Protein AF-X0Z2Y1-F1 (afdb_monomer_lite)

Radius of gyration: 23.81 Å; chains: 1; bounding box: 63×41×62 Å

InterPro domains:
  IPR010656 TRAP C4-dicarboxylate transport system permease DctM subunit [PF06808] (10-125)
  IPR011853 TRAP C4-dicarboxylate transport system permease, fused DctM-DctQ [PTHR43849] (2-125)

Organism: NCBI:txid412755

Sequence (145 aa):
TLDLIMGALTILLVLEAARRAIGSALPIVVIVFLLYSYFGQIMPGFFAHRGYSLERIIEHLYAGTEGIFGIPLGVSASFVFLFILFGAVLNKTGMGKFFIDIAMALAGHTTGGPAKVAVIASGLVKLLVAASSESANKIIPASLV

Structure (mmCIF, N/CA/C/O backbone):
data_AF-X0Z2Y1-F1
#
_entry.id   AF-X0Z2Y1-F1
#
loop_
_atom_site.group_PDB
_atom_site.id
_atom_site.type_symbol
_atom_site.label_atom_id
_atom_site.label_alt_id
_atom_site.label_comp_id
_atom_site.label_asym_id
_atom_site.label_entity_id
_atom_site.label_seq_id
_atom_site.pdbx_PDB_ins_code
_atom_site.Cartn_x
_atom_site.Cartn_y
_atom_site.Cartn_z
_atom_site.occupancy
_atom_site.B_iso_or_equiv
_atom_site.auth_seq_id
_atom_site.auth_comp_id
_atom_site.auth_asym_id
_atom_site.auth_atom_id
_atom_site.pdbx_PDB_model_num
ATOM 1 N N . THR A 1 1 ? 24.492 -2.399 -13.354 1.00 75.38 1 THR A N 1
ATOM 2 C CA . THR A 1 1 ? 24.137 -3.839 -13.447 1.00 75.38 1 THR A CA 1
ATOM 3 C C . THR A 1 1 ? 23.721 -4.406 -12.103 1.00 75.38 1 THR A C 1
ATOM 5 O O . THR A 1 1 ? 22.679 -5.041 -12.048 1.00 75.38 1 THR A O 1
ATOM 8 N N . LEU A 1 2 ? 24.470 -4.162 -11.019 1.00 87.25 2 LEU A N 1
ATOM 9 C CA . LEU A 1 2 ? 24.079 -4.591 -9.668 1.00 87.25 2 LEU A CA 1
ATOM 10 C C . LEU A 1 2 ? 22.707 -4.026 -9.259 1.00 87.25 2 LEU A C 1
ATOM 12 O O . LEU A 1 2 ? 21.858 -4.783 -8.801 1.00 87.25 2 LEU A O 1
ATOM 16 N N . ASP A 1 3 ? 22.452 -2.745 -9.531 1.00 86.25 3 ASP A N 1
ATOM 17 C CA . ASP A 1 3 ? 21.170 -2.094 -9.213 1.00 86.25 3 ASP A CA 1
ATOM 18 C C . ASP A 1 3 ? 19.987 -2.720 -9.961 1.00 86.25 3 ASP A C 1
ATOM 20 O O . ASP A 1 3 ? 18.910 -2.896 -9.399 1.00 86.25 3 ASP A O 1
ATOM 24 N N . LEU A 1 4 ? 20.207 -3.140 -11.211 1.00 89.44 4 LEU A N 1
ATOM 25 C CA . LEU A 1 4 ? 19.200 -3.822 -12.023 1.00 89.44 4 LEU A CA 1
ATOM 26 C C . LEU A 1 4 ? 18.846 -5.201 -11.444 1.00 89.44 4 LEU A C 1
ATOM 28 O O . LEU A 1 4 ? 17.675 -5.568 -11.390 1.00 89.44 4 LEU A O 1
ATOM 32 N N . ILE A 1 5 ? 19.850 -5.953 -10.980 1.00 91.69 5 ILE A N 1
ATOM 33 C CA . ILE A 1 5 ? 19.653 -7.266 -10.346 1.00 91.69 5 ILE A CA 1
ATOM 34 C C . ILE A 1 5 ? 18.908 -7.101 -9.019 1.00 91.69 5 ILE A C 1
ATOM 36 O O . ILE A 1 5 ? 17.941 -7.819 -8.765 1.00 91.69 5 ILE A O 1
ATOM 40 N N . MET A 1 6 ? 19.321 -6.136 -8.194 1.00 92.38 6 MET A N 1
ATOM 41 C CA . MET A 1 6 ? 18.653 -5.837 -6.926 1.00 92.38 6 MET A CA 1
ATOM 42 C C . MET A 1 6 ? 17.214 -5.362 -7.142 1.00 92.38 6 MET A C 1
ATOM 44 O O . MET A 1 6 ? 16.315 -5.801 -6.425 1.00 92.38 6 MET A O 1
ATOM 48 N N . GLY A 1 7 ? 16.968 -4.535 -8.160 1.00 91.81 7 GLY A N 1
ATOM 49 C CA . GLY A 1 7 ? 15.629 -4.088 -8.531 1.00 91.81 7 GLY A CA 1
ATOM 50 C C . GLY A 1 7 ? 14.735 -5.240 -8.983 1.00 91.81 7 GLY A C 1
ATOM 51 O O . GLY A 1 7 ? 13.630 -5.401 -8.465 1.00 91.81 7 GLY A O 1
ATOM 52 N N . ALA A 1 8 ? 15.229 -6.102 -9.876 1.00 93.06 8 ALA A N 1
ATOM 53 C CA . ALA A 1 8 ? 14.499 -7.288 -10.320 1.00 93.06 8 ALA A CA 1
ATOM 54 C C . ALA A 1 8 ? 14.170 -8.229 -9.149 1.00 93.06 8 ALA A C 1
ATOM 56 O O . ALA A 1 8 ? 13.033 -8.682 -9.010 1.00 93.06 8 ALA A O 1
ATOM 57 N N . LEU A 1 9 ? 15.145 -8.483 -8.272 1.00 95.31 9 LEU A N 1
ATOM 58 C CA . LEU A 1 9 ? 14.965 -9.324 -7.091 1.00 95.31 9 LEU A CA 1
ATOM 59 C C . LEU A 1 9 ? 13.951 -8.715 -6.114 1.00 95.31 9 LEU A C 1
ATOM 61 O O . LEU A 1 9 ? 13.100 -9.430 -5.590 1.00 95.31 9 LEU A O 1
ATOM 65 N N . THR A 1 10 ? 13.984 -7.396 -5.922 1.00 94.19 10 THR A N 1
ATOM 66 C CA . THR A 1 10 ? 13.020 -6.676 -5.080 1.00 94.19 10 THR A CA 1
ATOM 67 C C . THR A 1 10 ? 11.601 -6.809 -5.624 1.00 94.19 10 THR A C 1
ATOM 69 O O . THR A 1 10 ? 10.690 -7.137 -4.868 1.00 94.19 10 THR A O 1
ATOM 72 N N . ILE A 1 11 ? 11.402 -6.634 -6.935 1.00 93.81 11 ILE A N 1
ATOM 73 C CA . ILE A 1 11 ? 10.087 -6.796 -7.573 1.00 93.81 11 ILE A CA 1
ATOM 74 C C . ILE A 1 11 ? 9.551 -8.220 -7.359 1.00 93.81 11 ILE A C 1
ATOM 76 O O . ILE A 1 11 ? 8.396 -8.390 -6.965 1.00 93.81 11 ILE A O 1
ATOM 80 N N . LEU A 1 12 ? 10.388 -9.245 -7.552 1.00 94.81 12 LEU A N 1
ATOM 81 C CA . LEU A 1 12 ? 9.995 -10.640 -7.328 1.00 94.81 12 LEU A CA 1
ATOM 82 C C . LEU A 1 12 ? 9.650 -10.924 -5.860 1.00 94.81 12 LEU A C 1
ATOM 84 O O . LEU A 1 12 ? 8.641 -11.574 -5.581 1.00 94.81 12 LEU A O 1
ATOM 88 N N . LEU A 1 13 ? 10.447 -10.413 -4.917 1.00 95.12 13 LEU A N 1
ATOM 89 C CA . LEU A 1 13 ? 10.177 -10.563 -3.487 1.00 95.12 13 LEU A CA 1
ATOM 90 C C . LEU A 1 13 ? 8.879 -9.873 -3.071 1.00 95.12 13 LEU A C 1
ATOM 92 O O . LEU A 1 13 ? 8.118 -10.441 -2.291 1.00 95.12 13 LEU A O 1
ATOM 96 N N . VAL A 1 14 ? 8.600 -8.680 -3.598 1.00 93.69 14 VAL A N 1
ATOM 97 C CA . VAL A 1 14 ? 7.358 -7.952 -3.310 1.00 93.69 14 VAL A CA 1
ATOM 98 C C . VAL A 1 14 ? 6.148 -8.697 -3.868 1.00 93.69 14 VAL A C 1
ATOM 100 O O . VAL A 1 14 ? 5.148 -8.825 -3.165 1.00 93.69 14 VAL A O 1
ATOM 103 N N . LEU A 1 15 ? 6.238 -9.253 -5.079 1.00 94.19 15 LEU A N 1
ATOM 104 C CA . LEU A 1 15 ? 5.172 -10.082 -5.650 1.00 94.19 15 LEU A CA 1
ATOM 105 C C . LEU A 1 15 ? 4.895 -11.331 -4.803 1.00 94.19 15 LEU A C 1
ATOM 107 O O . LEU A 1 15 ? 3.738 -11.651 -4.529 1.00 94.19 15 LEU A O 1
ATOM 111 N N . GLU A 1 16 ? 5.940 -12.017 -4.344 1.00 95.56 16 GLU A N 1
ATOM 112 C CA . GLU A 1 16 ? 5.808 -13.201 -3.490 1.00 95.56 16 GLU A CA 1
ATOM 113 C C . GLU A 1 16 ? 5.279 -12.847 -2.090 1.00 95.56 16 GLU A C 1
ATOM 115 O O . GLU A 1 16 ? 4.416 -13.544 -1.551 1.00 95.56 16 GLU A O 1
ATOM 120 N N . ALA A 1 17 ? 5.737 -11.738 -1.507 1.00 94.75 17 ALA A N 1
ATOM 121 C CA . ALA A 1 17 ? 5.228 -11.230 -0.237 1.00 94.75 17 ALA A CA 1
ATOM 122 C C . ALA A 1 17 ? 3.743 -10.850 -0.346 1.00 94.75 17 ALA A C 1
ATOM 124 O O . ALA A 1 17 ? 2.941 -11.249 0.500 1.00 94.75 17 ALA A O 1
ATOM 125 N N . ALA A 1 18 ? 3.351 -10.161 -1.421 1.00 93.31 18 ALA A N 1
ATOM 126 C CA . ALA A 1 18 ? 1.961 -9.821 -1.701 1.00 93.31 18 ALA A CA 1
ATOM 127 C C . ALA A 1 18 ? 1.094 -11.076 -1.886 1.00 93.31 18 ALA A C 1
ATOM 129 O O . ALA A 1 18 ? -0.006 -11.151 -1.332 1.00 93.31 18 ALA A O 1
ATOM 130 N N . ARG A 1 19 ? 1.617 -12.099 -2.579 1.00 96.00 19 ARG A N 1
ATOM 131 C CA . ARG A 1 19 ? 0.950 -13.399 -2.737 1.00 96.00 19 ARG A CA 1
ATOM 132 C C . ARG A 1 19 ? 0.661 -14.059 -1.393 1.00 96.00 19 ARG A C 1
ATOM 134 O O . ARG A 1 19 ? -0.415 -14.623 -1.217 1.00 96.00 19 ARG A O 1
ATOM 141 N N . ARG A 1 20 ? 1.612 -14.002 -0.457 1.00 96.25 20 ARG A N 1
ATOM 142 C CA . ARG A 1 20 ? 1.470 -14.591 0.883 1.00 96.25 20 ARG A CA 1
ATOM 143 C C . ARG A 1 20 ? 0.551 -13.782 1.797 1.00 96.25 20 ARG A C 1
ATOM 145 O O . ARG A 1 20 ? -0.140 -14.383 2.608 1.00 96.25 20 ARG A O 1
ATOM 152 N N . ALA A 1 21 ? 0.546 -12.456 1.680 1.00 94.00 21 ALA A N 1
ATOM 153 C CA . ALA A 1 21 ? -0.212 -11.580 2.571 1.00 94.00 21 ALA A CA 1
ATOM 154 C C . ALA A 1 21 ? -1.691 -11.431 2.175 1.00 94.00 21 ALA A C 1
ATOM 156 O O . ALA A 1 21 ? -2.560 -11.458 3.041 1.00 94.00 21 ALA A O 1
ATOM 157 N N . ILE A 1 22 ? -1.975 -11.250 0.881 1.00 92.44 22 ILE A N 1
ATOM 158 C CA . ILE A 1 22 ? -3.313 -10.880 0.374 1.00 92.44 22 ILE A CA 1
ATOM 159 C C . ILE A 1 22 ? -3.917 -12.001 -0.490 1.00 92.44 22 ILE A C 1
ATOM 161 O O . ILE A 1 22 ? -5.131 -12.070 -0.675 1.00 92.44 22 ILE A O 1
ATOM 165 N N . GLY A 1 23 ? -3.085 -12.912 -0.996 1.00 92.19 23 GLY A N 1
ATOM 166 C CA . GLY A 1 23 ? -3.482 -13.984 -1.906 1.00 92.19 23 GLY A CA 1
ATOM 167 C C . GLY A 1 23 ? -2.992 -13.749 -3.335 1.00 92.19 23 GLY A C 1
ATOM 168 O O . GLY A 1 23 ? -2.359 -12.744 -3.651 1.00 92.19 23 GLY A O 1
ATOM 169 N N . SER A 1 24 ? -3.272 -14.698 -4.228 1.00 92.75 24 SER A N 1
ATOM 170 C CA . SER A 1 24 ? -2.736 -14.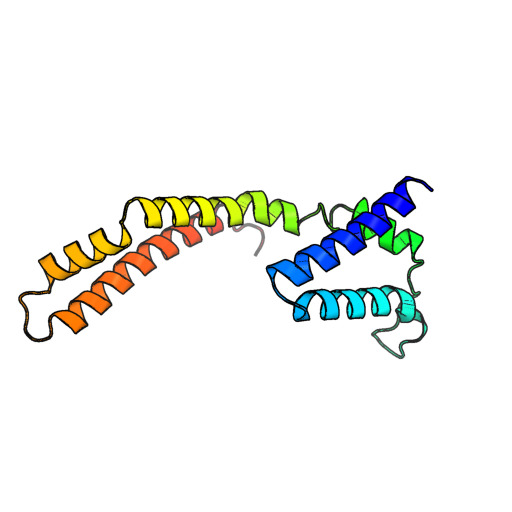704 -5.598 1.00 92.75 24 SER A CA 1
ATOM 171 C C . SER A 1 24 ? -3.366 -13.676 -6.538 1.00 92.75 24 SER A C 1
ATOM 173 O O . SER A 1 24 ? -2.749 -13.343 -7.546 1.00 92.75 24 SER A O 1
ATOM 175 N N . ALA A 1 25 ? -4.548 -13.141 -6.217 1.00 94.19 25 ALA A N 1
ATOM 176 C CA . ALA A 1 25 ? -5.265 -12.218 -7.094 1.00 94.19 25 ALA A CA 1
ATOM 177 C C . ALA A 1 25 ? -4.463 -10.938 -7.394 1.00 94.19 25 ALA A C 1
ATOM 179 O O . ALA A 1 25 ? -4.340 -10.548 -8.552 1.00 94.19 25 ALA A O 1
ATOM 180 N N . LEU A 1 26 ? -3.867 -10.313 -6.372 1.00 93.19 26 LEU A N 1
ATOM 181 C CA . LEU A 1 26 ? -3.124 -9.059 -6.538 1.00 93.19 26 LEU A CA 1
ATOM 182 C C . LEU A 1 26 ? -1.830 -9.240 -7.359 1.00 93.19 26 LEU A C 1
ATOM 184 O O . LEU A 1 26 ? -1.653 -8.503 -8.328 1.00 93.19 26 LEU A O 1
ATOM 188 N N . PRO A 1 27 ? -0.960 -10.233 -7.076 1.00 94.81 27 PRO A N 1
ATOM 189 C CA . PRO A 1 27 ? 0.197 -10.525 -7.922 1.00 94.81 27 PRO A CA 1
ATOM 190 C C . PRO A 1 27 ? -0.159 -10.806 -9.384 1.00 94.81 27 PRO A C 1
ATOM 192 O O . PRO A 1 27 ? 0.553 -10.345 -10.270 1.00 94.81 27 PRO A O 1
ATOM 195 N N . ILE A 1 28 ? -1.259 -11.523 -9.652 1.00 95.25 28 ILE A N 1
ATOM 196 C CA . ILE A 1 28 ? -1.708 -11.798 -11.026 1.00 95.25 28 ILE A CA 1
ATOM 197 C C . ILE A 1 28 ? -1.994 -10.488 -11.762 1.00 95.25 28 ILE A C 1
ATOM 199 O O . ILE A 1 28 ? -1.506 -10.294 -12.872 1.00 95.25 28 ILE A O 1
ATOM 203 N N . VAL A 1 29 ? -2.731 -9.571 -11.130 1.00 95.38 29 VAL A N 1
ATOM 204 C CA . VAL A 1 29 ? -3.025 -8.253 -11.707 1.00 95.38 29 VAL A CA 1
ATOM 205 C C . VAL A 1 29 ? -1.731 -7.494 -12.003 1.00 95.38 29 VAL A C 1
ATOM 207 O O . VAL A 1 29 ? -1.560 -6.992 -13.112 1.00 95.38 29 VAL A O 1
ATOM 210 N N . VAL A 1 30 ? -0.781 -7.466 -11.063 1.00 93.94 30 VAL A N 1
ATOM 211 C CA . VAL A 1 30 ? 0.509 -6.785 -11.266 1.00 93.94 30 VAL A CA 1
ATOM 212 C C . VAL A 1 30 ? 1.289 -7.397 -12.431 1.00 93.94 30 VAL A C 1
ATOM 214 O O . VAL A 1 30 ? 1.796 -6.660 -13.270 1.00 93.94 30 VAL A O 1
ATOM 217 N N . ILE A 1 31 ? 1.353 -8.726 -12.534 1.00 94.25 31 ILE A N 1
ATOM 218 C CA . ILE A 1 31 ? 2.038 -9.412 -13.640 1.00 94.25 31 ILE A CA 1
ATOM 219 C C . ILE A 1 31 ? 1.402 -9.046 -14.986 1.00 94.25 31 ILE A C 1
ATOM 221 O O . ILE A 1 31 ? 2.124 -8.763 -15.939 1.00 94.25 31 ILE A O 1
ATOM 225 N N . VAL A 1 32 ? 0.069 -8.997 -15.066 1.00 94.56 32 VAL A N 1
ATOM 226 C CA . VAL A 1 32 ? -0.645 -8.580 -16.285 1.00 94.56 32 VAL A CA 1
ATOM 227 C C . VAL A 1 32 ? -0.281 -7.146 -16.673 1.00 94.56 32 VAL A C 1
ATOM 229 O O . VAL A 1 32 ? 0.006 -6.889 -17.841 1.00 94.56 32 VAL A O 1
ATOM 232 N N . PHE A 1 33 ? -0.226 -6.219 -15.714 1.00 92.25 33 PHE A N 1
ATOM 233 C CA . PHE A 1 33 ? 0.169 -4.837 -15.994 1.00 92.25 33 PHE A CA 1
ATOM 234 C C . PHE A 1 33 ? 1.649 -4.696 -16.362 1.00 92.25 33 PHE A C 1
ATOM 236 O O . PHE A 1 33 ? 1.965 -3.926 -17.264 1.00 92.25 33 PHE A O 1
ATOM 243 N N . LEU A 1 34 ? 2.551 -5.467 -15.749 1.00 91.94 34 LEU A N 1
ATOM 244 C CA . LEU A 1 34 ? 3.964 -5.497 -16.142 1.00 91.94 34 LEU A CA 1
ATOM 245 C C . LEU A 1 34 ? 4.139 -6.036 -17.568 1.00 91.94 34 LEU A C 1
ATOM 247 O O . LEU A 1 34 ? 4.906 -5.474 -18.351 1.00 91.94 34 LEU A O 1
ATOM 251 N N . LEU A 1 35 ? 3.390 -7.084 -17.931 1.00 91.31 35 LEU A N 1
ATOM 252 C CA . LEU A 1 35 ? 3.347 -7.597 -19.299 1.00 91.31 35 LEU A CA 1
ATOM 253 C C . LEU A 1 35 ? 2.804 -6.542 -20.263 1.00 91.31 35 LEU A C 1
ATOM 255 O O . LEU A 1 35 ? 3.393 -6.343 -21.318 1.00 91.31 35 LEU A O 1
ATOM 259 N N . TYR A 1 36 ? 1.743 -5.822 -19.898 1.00 90.50 36 TYR A N 1
ATOM 260 C CA . TYR A 1 36 ? 1.222 -4.713 -20.698 1.00 90.50 36 TYR A CA 1
ATOM 261 C C . TYR A 1 36 ? 2.267 -3.601 -20.890 1.00 90.50 36 TYR A C 1
ATOM 263 O O . TYR A 1 36 ? 2.505 -3.178 -22.018 1.00 90.50 36 TYR A O 1
ATOM 271 N N . SER A 1 37 ? 2.976 -3.194 -19.830 1.00 88.12 37 SER A N 1
ATOM 272 C CA . SER A 1 37 ? 4.049 -2.194 -19.919 1.00 88.12 37 SER A CA 1
ATOM 273 C C . SER A 1 37 ? 5.189 -2.610 -20.856 1.00 88.12 37 SER A C 1
ATOM 275 O O . SER A 1 37 ? 5.813 -1.752 -21.486 1.00 88.12 37 SER A O 1
ATOM 277 N N . TYR A 1 38 ? 5.456 -3.909 -20.982 1.00 88.81 38 TYR A N 1
ATOM 278 C CA . TYR A 1 38 ? 6.446 -4.430 -21.922 1.00 88.81 38 TYR A CA 1
ATOM 279 C C . TYR A 1 38 ? 5.879 -4.569 -23.348 1.00 88.81 38 TYR A C 1
ATOM 281 O O . TYR A 1 38 ? 6.465 -4.067 -24.305 1.00 88.81 38 TYR A O 1
ATOM 289 N N . PHE A 1 39 ? 4.705 -5.189 -23.498 1.00 88.81 39 PHE A N 1
ATOM 290 C CA . PHE A 1 39 ? 4.086 -5.543 -24.783 1.00 88.81 39 PHE A CA 1
ATOM 291 C C . PHE A 1 39 ? 3.201 -4.454 -25.406 1.00 88.81 39 PHE A C 1
ATOM 293 O O . PHE A 1 39 ? 2.598 -4.687 -26.455 1.00 88.81 39 PHE A O 1
ATOM 300 N N . GLY A 1 40 ? 3.142 -3.254 -24.830 1.00 83.00 40 GLY A N 1
ATOM 301 C CA . GLY A 1 40 ? 2.282 -2.170 -25.318 1.00 83.00 40 GLY A CA 1
ATOM 302 C C . GLY A 1 40 ? 2.497 -1.750 -26.776 1.00 83.00 40 GLY A C 1
ATOM 303 O O . GLY A 1 40 ? 1.591 -1.171 -27.367 1.00 83.00 40 GLY A O 1
ATOM 304 N N . GLN A 1 41 ? 3.644 -2.081 -27.386 1.00 82.06 41 GLN A N 1
ATOM 305 C CA . GLN A 1 41 ? 3.912 -1.823 -28.809 1.00 82.06 41 GLN A CA 1
ATOM 306 C C . GLN A 1 41 ? 3.039 -2.672 -29.750 1.00 82.06 41 GLN A C 1
ATOM 308 O O . GLN A 1 41 ? 2.776 -2.261 -30.877 1.00 82.06 41 GLN A O 1
ATOM 313 N N . ILE A 1 42 ? 2.600 -3.853 -29.304 1.00 80.88 42 ILE A N 1
ATOM 314 C CA . ILE A 1 42 ? 1.821 -4.811 -30.108 1.00 80.88 42 ILE A CA 1
ATOM 315 C C . ILE A 1 42 ? 0.307 -4.534 -29.976 1.00 80.88 42 ILE A C 1
ATOM 317 O O . ILE A 1 42 ? -0.499 -5.070 -30.733 1.00 80.88 42 ILE A O 1
ATOM 321 N N . MET A 1 43 ? -0.098 -3.675 -29.034 1.00 80.69 43 MET A N 1
ATOM 322 C CA . MET A 1 43 ? -1.505 -3.370 -28.772 1.00 80.69 43 MET A CA 1
ATOM 323 C C . MET A 1 43 ? -2.068 -2.404 -29.831 1.00 80.69 43 MET A C 1
ATOM 325 O O . MET A 1 43 ? -1.439 -1.386 -30.112 1.00 80.69 43 MET A O 1
ATOM 329 N N . PRO A 1 44 ? -3.244 -2.678 -30.426 1.00 77.75 44 PRO A N 1
ATOM 330 C CA . PRO A 1 44 ? -3.859 -1.795 -31.416 1.00 77.75 44 PRO A CA 1
ATOM 331 C C . PRO A 1 44 ? -4.666 -0.647 -30.775 1.00 77.75 44 PRO A C 1
ATOM 333 O O . PRO A 1 44 ? -5.360 -0.830 -29.775 1.00 77.75 44 PRO A O 1
ATOM 336 N N . GLY A 1 45 ? -4.648 0.534 -31.403 1.00 81.94 45 GLY A N 1
ATOM 337 C CA . GLY A 1 45 ? -5.515 1.669 -31.051 1.00 81.94 45 GLY A CA 1
ATOM 338 C C . GLY A 1 45 ? -4.997 2.548 -29.906 1.00 81.94 45 GLY A C 1
ATOM 339 O O . GLY A 1 45 ? -3.799 2.770 -29.776 1.00 81.94 45 GLY A O 1
ATOM 340 N N . PHE A 1 46 ? -5.908 3.086 -29.086 1.00 78.75 46 PHE A N 1
ATOM 341 C CA . PHE A 1 46 ? -5.598 4.050 -28.012 1.00 78.75 46 PHE A CA 1
ATOM 342 C C . PHE A 1 46 ? -4.735 3.469 -26.875 1.00 78.75 46 PHE A C 1
ATOM 344 O O . PHE A 1 46 ? -4.040 4.209 -26.188 1.00 78.75 46 PHE A O 1
ATOM 351 N N . PHE A 1 47 ? -4.746 2.146 -26.695 1.00 79.06 47 PHE A N 1
ATOM 352 C CA . PHE A 1 47 ? -3.926 1.452 -25.694 1.00 79.06 47 PHE A CA 1
ATOM 353 C C . PHE A 1 47 ? -2.487 1.177 -26.168 1.00 79.06 47 PHE A C 1
ATOM 355 O O . PHE A 1 47 ? -1.695 0.589 -25.436 1.00 79.06 47 PHE A O 1
ATOM 362 N N . ALA A 1 48 ? -2.132 1.582 -27.390 1.00 82.00 48 ALA A N 1
ATOM 363 C CA . ALA A 1 48 ? -0.790 1.410 -27.925 1.00 82.00 48 ALA A CA 1
ATOM 364 C C . ALA A 1 48 ? 0.190 2.406 -27.290 1.00 82.00 48 ALA A C 1
ATOM 366 O O . ALA A 1 48 ? -0.038 3.616 -27.286 1.00 82.00 48 ALA A O 1
ATOM 367 N N . HIS A 1 49 ? 1.335 1.916 -26.825 1.00 86.25 49 HIS A N 1
ATOM 368 C CA . HIS A 1 49 ? 2.468 2.760 -26.444 1.00 86.25 49 HIS A CA 1
ATOM 369 C C . HIS A 1 49 ? 3.774 2.148 -26.953 1.00 86.25 49 HIS A C 1
ATOM 371 O O . HIS A 1 49 ? 3.798 1.000 -27.376 1.00 86.25 49 HIS A O 1
ATOM 377 N N . ARG A 1 50 ? 4.896 2.884 -26.916 1.00 80.19 50 ARG A N 1
ATOM 378 C CA . ARG A 1 50 ? 6.184 2.434 -27.504 1.00 80.19 50 ARG A CA 1
ATOM 379 C C . ARG A 1 50 ? 6.765 1.138 -26.906 1.00 80.19 50 ARG A C 1
ATOM 381 O O . ARG A 1 50 ? 7.799 0.694 -27.388 1.00 80.19 50 ARG A O 1
ATOM 388 N N . GLY A 1 51 ? 6.129 0.552 -25.888 1.00 83.06 51 GLY A N 1
ATOM 389 C CA . GLY A 1 51 ? 6.713 -0.483 -25.037 1.00 83.06 51 GLY A CA 1
ATOM 390 C C . GLY A 1 51 ? 7.871 0.073 -24.202 1.00 83.06 51 GLY A C 1
ATOM 391 O O . GLY A 1 51 ? 8.577 0.998 -24.611 1.00 83.06 51 GLY A O 1
ATOM 392 N N . TYR A 1 52 ? 8.058 -0.450 -22.997 1.00 87.88 52 TYR A N 1
ATOM 393 C CA . TYR A 1 52 ? 9.201 -0.102 -22.157 1.00 87.88 52 TYR A CA 1
ATOM 394 C C . TYR A 1 52 ? 10.162 -1.287 -22.064 1.00 87.88 52 TYR A C 1
ATOM 396 O O . TYR A 1 52 ? 9.731 -2.431 -21.935 1.00 87.88 52 TYR A O 1
ATOM 404 N N . SER A 1 53 ? 11.473 -1.027 -22.130 1.00 89.75 53 SER A N 1
ATOM 405 C CA . SER A 1 53 ? 12.479 -2.064 -21.882 1.00 89.75 53 SER A CA 1
ATOM 406 C C . SER A 1 53 ? 12.402 -2.540 -20.430 1.00 89.75 53 SER A C 1
ATOM 408 O O . SER A 1 53 ? 12.047 -1.768 -19.536 1.00 89.75 53 SER A O 1
ATOM 410 N N . LEU A 1 54 ? 12.766 -3.802 -20.179 1.00 87.88 54 LEU A N 1
ATOM 411 C CA . LEU A 1 54 ? 12.769 -4.364 -18.823 1.00 87.88 54 LEU A CA 1
ATOM 412 C C . LEU A 1 54 ? 13.645 -3.547 -17.868 1.00 87.88 54 LEU A C 1
ATOM 414 O O . LEU A 1 54 ? 1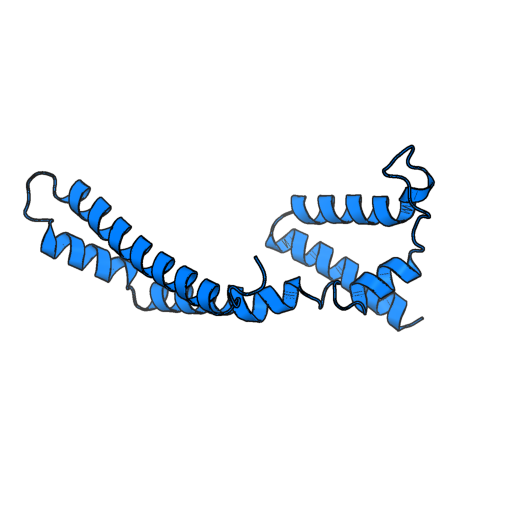3.253 -3.325 -16.729 1.00 87.88 54 LEU A O 1
ATOM 418 N N . GLU A 1 55 ? 14.779 -3.041 -18.350 1.00 90.12 55 GLU A N 1
ATOM 419 C CA . GLU A 1 55 ? 15.665 -2.163 -17.579 1.00 90.12 55 GLU A CA 1
ATOM 420 C C . GLU A 1 55 ? 14.951 -0.897 -17.115 1.00 90.12 55 GLU A C 1
ATOM 422 O O . GLU A 1 55 ? 14.948 -0.596 -15.925 1.00 90.12 55 GLU A O 1
ATOM 427 N N . ARG A 1 56 ? 14.244 -0.219 -18.026 1.00 89.88 56 ARG A N 1
ATOM 428 C CA . ARG A 1 56 ? 13.479 0.984 -17.692 1.00 89.88 56 ARG A CA 1
ATOM 429 C C . ARG A 1 56 ? 12.332 0.683 -16.729 1.00 89.88 56 ARG A C 1
ATOM 431 O O . ARG A 1 56 ? 12.062 1.492 -15.848 1.00 89.88 56 ARG A O 1
ATOM 438 N N . ILE A 1 57 ? 11.650 -0.452 -16.893 1.00 91.38 57 ILE A N 1
ATOM 439 C CA . ILE A 1 57 ? 10.576 -0.872 -15.982 1.00 91.38 57 ILE A CA 1
ATOM 440 C C . ILE A 1 57 ? 11.148 -1.092 -14.577 1.00 91.38 57 ILE A C 1
ATOM 442 O O . ILE A 1 57 ? 10.619 -0.553 -13.609 1.00 91.38 57 ILE A O 1
ATOM 446 N N . ILE A 1 58 ? 12.249 -1.837 -14.459 1.00 92.62 58 ILE A N 1
ATOM 447 C CA . ILE A 1 58 ? 12.881 -2.131 -13.170 1.00 92.62 58 ILE A CA 1
ATOM 448 C C . ILE A 1 58 ? 13.386 -0.850 -12.505 1.00 92.62 58 ILE A C 1
ATOM 450 O O . ILE A 1 58 ? 13.104 -0.635 -11.329 1.00 92.62 58 ILE A O 1
ATOM 454 N N . GLU A 1 59 ? 14.076 0.022 -13.241 1.00 90.81 59 GLU A N 1
ATOM 455 C CA . GLU A 1 59 ? 14.535 1.313 -12.721 1.00 90.81 59 GLU A CA 1
ATOM 456 C C . GLU A 1 59 ? 13.366 2.172 -12.235 1.00 90.81 59 GLU A C 1
ATOM 458 O O . GLU A 1 59 ? 13.434 2.751 -11.153 1.00 90.81 59 GLU A O 1
ATOM 463 N N . HIS A 1 60 ? 12.261 2.209 -12.981 1.00 90.81 60 HIS A N 1
ATOM 464 C CA . HIS A 1 60 ? 11.090 2.987 -12.596 1.00 90.81 60 HIS A CA 1
ATOM 465 C C . HIS A 1 60 ? 10.387 2.426 -11.350 1.00 90.81 60 HIS A C 1
ATOM 467 O O . HIS A 1 60 ? 10.000 3.192 -10.471 1.00 90.81 60 HIS A O 1
ATOM 473 N N . LEU A 1 61 ? 10.256 1.100 -11.223 1.00 91.44 61 LEU A N 1
ATOM 474 C CA . LEU A 1 61 ? 9.639 0.483 -10.043 1.00 91.44 61 LEU A CA 1
ATOM 475 C C . LEU A 1 61 ? 10.540 0.506 -8.802 1.00 91.44 61 LEU A C 1
ATOM 477 O O . LEU A 1 61 ? 10.022 0.580 -7.688 1.00 91.44 61 LEU A O 1
ATOM 481 N N . TYR A 1 62 ? 11.857 0.399 -8.971 1.00 90.50 62 TYR A N 1
ATOM 482 C CA . TYR A 1 62 ? 12.798 0.296 -7.856 1.00 90.50 62 TYR A CA 1
ATOM 483 C C . TYR A 1 62 ? 13.343 1.655 -7.406 1.00 90.50 62 TYR A C 1
ATOM 485 O O . TYR A 1 62 ? 13.371 1.932 -6.212 1.00 90.50 62 TYR A O 1
ATOM 493 N N . ALA A 1 63 ? 13.761 2.506 -8.345 1.00 86.25 63 ALA A N 1
ATOM 494 C CA . ALA A 1 63 ? 14.374 3.804 -8.057 1.00 86.25 63 ALA A CA 1
ATOM 495 C C . ALA A 1 63 ? 13.419 4.992 -8.270 1.00 86.25 63 ALA A C 1
ATOM 497 O O . ALA A 1 63 ? 13.745 6.119 -7.901 1.00 86.25 63 ALA A O 1
ATOM 498 N N . GLY A 1 64 ? 12.245 4.765 -8.866 1.00 85.25 64 GLY A N 1
ATOM 499 C CA . GLY A 1 64 ? 11.244 5.806 -9.067 1.00 85.25 64 GLY A CA 1
ATOM 500 C C . GLY A 1 64 ? 10.504 6.186 -7.784 1.00 85.25 64 GLY A C 1
ATOM 501 O O . GLY A 1 64 ? 10.249 5.365 -6.905 1.00 85.25 64 GLY A O 1
ATOM 502 N N . THR A 1 65 ? 10.080 7.447 -7.717 1.00 81.81 65 THR A N 1
ATOM 503 C CA . THR A 1 65 ? 9.290 8.011 -6.607 1.00 81.81 65 THR A CA 1
ATOM 504 C C . THR A 1 65 ? 7.833 7.547 -6.589 1.00 81.81 65 THR A C 1
ATOM 506 O O . THR A 1 65 ? 7.132 7.757 -5.603 1.00 81.81 65 THR A O 1
ATOM 509 N N . GLU A 1 66 ? 7.366 6.918 -7.666 1.00 84.12 66 GLU A N 1
ATOM 510 C CA . GLU A 1 66 ? 6.026 6.322 -7.780 1.00 84.12 66 GLU A CA 1
ATOM 511 C C . GLU A 1 66 ? 6.062 4.786 -7.755 1.00 84.12 66 GLU A C 1
ATOM 513 O O . GLU A 1 66 ? 5.024 4.134 -7.832 1.00 84.12 66 GLU A O 1
ATOM 518 N N . GLY A 1 67 ? 7.259 4.204 -7.633 1.00 86.25 67 GLY A N 1
ATOM 519 C CA . GLY A 1 67 ? 7.465 2.764 -7.580 1.00 86.25 67 GLY A CA 1
ATOM 520 C C . GLY A 1 67 ? 7.169 2.161 -6.205 1.00 86.25 67 GLY A C 1
ATOM 521 O O . GLY A 1 67 ? 6.383 2.674 -5.407 1.00 86.25 67 GLY A O 1
ATOM 522 N N . ILE A 1 68 ? 7.846 1.055 -5.902 1.00 91.00 68 ILE A N 1
ATOM 523 C CA . ILE A 1 68 ? 7.649 0.259 -4.681 1.00 91.00 68 ILE A CA 1
ATOM 524 C C . ILE A 1 68 ? 7.872 1.100 -3.414 1.00 91.00 68 ILE A C 1
ATOM 526 O O . ILE A 1 68 ? 7.111 0.989 -2.454 1.00 91.00 68 ILE A O 1
ATOM 530 N N . PHE A 1 69 ? 8.8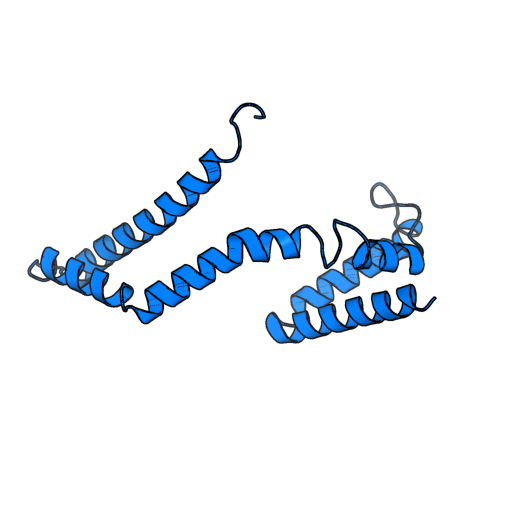87 1.966 -3.422 1.00 90.44 69 PHE A N 1
ATOM 531 C CA . PHE A 1 69 ? 9.226 2.849 -2.300 1.00 90.44 69 PHE A CA 1
ATOM 532 C C . PHE A 1 69 ? 8.535 4.218 -2.361 1.00 90.44 69 PHE A C 1
ATOM 534 O O . PHE A 1 69 ? 8.882 5.123 -1.606 1.00 90.44 69 PHE A O 1
ATOM 541 N N . GLY A 1 70 ? 7.582 4.379 -3.275 1.00 87.19 70 GLY A N 1
ATOM 542 C CA . GLY A 1 70 ? 6.937 5.646 -3.561 1.00 87.19 70 GLY A CA 1
ATOM 543 C C . GLY A 1 70 ? 5.707 5.942 -2.708 1.00 87.19 70 GLY A C 1
ATOM 544 O O . GLY A 1 70 ? 5.596 5.560 -1.538 1.00 87.19 70 GLY A O 1
ATOM 545 N N . ILE A 1 71 ? 4.737 6.599 -3.349 1.00 89.50 71 ILE A N 1
ATOM 546 C CA . ILE A 1 71 ? 3.439 6.985 -2.775 1.00 89.50 71 ILE A CA 1
ATOM 547 C C . ILE A 1 71 ? 2.780 5.863 -1.948 1.00 89.50 71 ILE A C 1
ATOM 549 O O . ILE A 1 71 ? 2.349 6.159 -0.833 1.00 89.50 71 ILE A O 1
ATOM 553 N N . PRO A 1 72 ? 2.712 4.586 -2.392 1.00 88.81 72 PRO A N 1
ATOM 554 C CA . PRO A 1 72 ? 2.014 3.551 -1.625 1.00 88.81 72 PRO A CA 1
ATOM 555 C C . PRO A 1 72 ? 2.635 3.298 -0.246 1.00 88.81 72 PRO A C 1
ATOM 557 O O . PRO A 1 72 ? 1.915 3.111 0.739 1.00 88.81 72 PRO A O 1
ATOM 560 N N . LEU A 1 73 ? 3.967 3.327 -0.157 1.00 91.62 73 LEU A N 1
ATOM 561 C CA . LEU A 1 73 ? 4.694 3.133 1.094 1.00 91.62 73 LEU A CA 1
ATOM 562 C C . LEU A 1 73 ? 4.552 4.362 1.999 1.00 91.62 73 LEU A C 1
ATOM 564 O O . LEU A 1 73 ? 4.281 4.215 3.190 1.00 91.62 73 LEU A O 1
ATOM 568 N N . GLY A 1 74 ? 4.635 5.565 1.420 1.00 89.81 74 GLY A N 1
ATOM 569 C CA . GLY A 1 74 ? 4.401 6.823 2.135 1.00 89.81 74 GLY A CA 1
ATOM 570 C C . GLY A 1 74 ? 2.995 6.911 2.733 1.00 89.81 74 GLY A C 1
ATOM 571 O O . GLY A 1 74 ? 2.840 7.150 3.929 1.00 89.81 74 GLY A O 1
ATOM 572 N N . VAL A 1 75 ? 1.958 6.629 1.939 1.00 92.25 75 VAL A N 1
ATOM 573 C CA . VAL A 1 75 ? 0.561 6.626 2.405 1.00 92.25 75 VAL A CA 1
ATOM 574 C C . VAL A 1 75 ? 0.346 5.572 3.495 1.00 92.25 75 VAL A C 1
ATOM 576 O O . VAL A 1 75 ? -0.338 5.832 4.490 1.00 92.25 75 VAL A O 1
ATOM 579 N N . SER A 1 76 ? 0.973 4.400 3.355 1.00 93.56 76 SER A N 1
ATOM 580 C CA . SER A 1 76 ? 0.898 3.341 4.365 1.00 93.56 76 SER A CA 1
ATOM 581 C C . SER A 1 76 ? 1.526 3.767 5.697 1.00 93.56 76 SER A C 1
ATOM 583 O O . SER A 1 76 ? 0.937 3.538 6.753 1.00 93.56 76 SER A O 1
ATOM 585 N N . ALA A 1 77 ? 2.687 4.425 5.662 1.00 92.56 77 ALA A N 1
ATOM 586 C CA . ALA A 1 77 ? 3.397 4.869 6.860 1.00 92.56 77 ALA A CA 1
ATOM 587 C C . ALA A 1 77 ? 2.725 6.067 7.553 1.00 92.56 77 ALA A C 1
ATOM 589 O O . ALA A 1 77 ? 2.675 6.113 8.780 1.00 92.56 77 ALA A O 1
ATOM 590 N N . SER A 1 78 ? 2.196 7.026 6.789 1.00 88.62 78 SER A N 1
ATOM 591 C CA . SER A 1 78 ? 1.627 8.259 7.350 1.00 88.62 78 SER A CA 1
ATOM 592 C C . SER A 1 78 ? 0.168 8.124 7.780 1.00 88.62 78 SER A C 1
ATOM 594 O O . SER A 1 78 ? -0.221 8.734 8.771 1.00 88.62 78 SER A O 1
ATOM 596 N N . PHE A 1 79 ? -0.642 7.335 7.069 1.00 87.06 79 PHE A N 1
ATOM 597 C CA . PHE A 1 79 ? -2.079 7.237 7.346 1.00 87.06 79 PHE A CA 1
ATOM 598 C C . PHE A 1 79 ? -2.459 5.867 7.895 1.00 87.06 79 PHE A C 1
ATOM 600 O O . PHE A 1 79 ? -2.995 5.761 8.998 1.00 87.06 79 PHE A O 1
ATOM 607 N N . VAL A 1 80 ? -2.157 4.802 7.151 1.00 91.38 80 VAL A N 1
ATOM 608 C CA . VAL A 1 80 ? -2.637 3.450 7.480 1.00 91.38 80 VAL A CA 1
ATOM 609 C C . VAL A 1 80 ? -2.064 2.967 8.812 1.00 91.38 80 VAL A C 1
ATOM 611 O O . VAL A 1 80 ? -2.803 2.431 9.637 1.00 91.38 80 VAL A O 1
ATOM 614 N N . PHE A 1 81 ? -0.777 3.212 9.065 1.00 91.81 81 PHE A N 1
ATOM 615 C CA . PHE A 1 81 ? -0.129 2.845 10.321 1.00 91.81 81 PHE A CA 1
ATOM 616 C C . PHE A 1 81 ? -0.829 3.449 11.543 1.00 91.81 81 PHE A C 1
ATOM 618 O O . PHE A 1 81 ? -1.102 2.725 12.497 1.00 91.81 81 PHE A O 1
ATOM 625 N N . LEU A 1 82 ? -1.171 4.743 11.513 1.00 88.62 82 LEU A N 1
ATOM 626 C CA . LEU A 1 82 ? -1.844 5.410 12.632 1.00 88.62 82 LEU A CA 1
ATOM 627 C C . LEU A 1 82 ? -3.241 4.833 12.884 1.00 88.62 82 LEU A C 1
ATOM 629 O O . LEU A 1 82 ? -3.600 4.597 14.037 1.00 88.62 82 LEU A O 1
ATOM 633 N N . PHE A 1 83 ? -4.005 4.541 11.828 1.00 86.50 83 PHE A N 1
ATOM 634 C CA . PHE A 1 83 ? -5.317 3.903 11.967 1.00 86.50 83 PHE A CA 1
ATOM 635 C C . PHE A 1 83 ? -5.218 2.489 12.545 1.00 86.50 83 PHE A C 1
ATOM 637 O O . PHE A 1 83 ? -6.001 2.136 13.427 1.00 86.50 83 PHE A O 1
ATOM 644 N N . ILE A 1 84 ? -4.244 1.692 12.098 1.00 91.44 84 ILE A N 1
ATOM 645 C CA . ILE A 1 84 ? -4.008 0.347 12.638 1.00 91.44 84 ILE A CA 1
ATOM 646 C C . ILE A 1 84 ? -3.536 0.428 14.091 1.00 91.44 84 ILE A C 1
ATOM 648 O O . ILE A 1 84 ? -4.030 -0.326 14.926 1.00 91.44 84 ILE A O 1
ATOM 652 N N . LEU A 1 85 ? -2.625 1.348 14.417 1.00 90.56 85 LEU A N 1
ATOM 653 C CA . LEU A 1 85 ? -2.111 1.546 15.771 1.00 90.56 85 LEU A CA 1
ATOM 654 C C . LEU A 1 85 ? -3.234 1.949 16.727 1.00 90.56 85 LEU A C 1
ATOM 656 O O . LEU A 1 85 ? -3.416 1.316 17.765 1.00 90.56 85 LEU A O 1
ATOM 660 N N . PHE A 1 86 ? -4.019 2.963 16.363 1.00 83.69 86 PHE A N 1
ATOM 661 C CA . PHE A 1 86 ? -5.166 3.385 17.155 1.00 83.69 86 PHE A CA 1
ATOM 662 C C . PHE A 1 86 ? -6.193 2.256 17.273 1.00 83.69 86 PHE A C 1
ATOM 664 O O . PHE A 1 86 ? -6.628 1.943 18.377 1.00 83.69 86 PHE A O 1
ATOM 671 N N . GLY A 1 87 ? -6.509 1.563 16.175 1.00 84.06 87 GLY A N 1
ATOM 672 C CA . GLY A 1 87 ? -7.392 0.397 16.184 1.00 84.06 87 GLY A CA 1
ATOM 673 C C . GLY A 1 87 ? -6.905 -0.719 17.116 1.00 84.06 87 GLY A C 1
ATOM 674 O O . GLY A 1 87 ? -7.699 -1.280 17.870 1.00 84.06 87 GLY A O 1
ATOM 675 N N . ALA A 1 88 ? -5.603 -1.007 17.127 1.00 87.56 88 ALA A N 1
ATOM 676 C CA . ALA A 1 88 ? -4.992 -1.997 18.010 1.00 87.56 88 ALA A CA 1
ATOM 677 C C . ALA A 1 88 ? -5.042 -1.564 19.483 1.00 87.56 88 ALA A C 1
ATOM 679 O O . ALA A 1 88 ? -5.368 -2.383 20.345 1.00 87.56 88 ALA A O 1
ATOM 680 N N . VAL A 1 89 ? -4.784 -0.282 19.773 1.00 87.00 89 VAL A N 1
ATOM 681 C CA . VAL A 1 89 ? -4.927 0.294 21.120 1.00 87.00 89 VAL A CA 1
ATOM 682 C C . VAL A 1 89 ? -6.378 0.195 21.583 1.00 87.00 89 VAL A C 1
ATOM 684 O O . VAL A 1 89 ? -6.620 -0.338 22.660 1.00 87.00 89 VAL A O 1
ATOM 687 N N . LEU A 1 90 ? -7.349 0.607 20.764 1.00 84.31 90 LEU A N 1
ATOM 688 C CA . LEU A 1 90 ? -8.776 0.508 21.087 1.00 84.31 90 LEU A CA 1
ATOM 689 C C . LEU A 1 90 ? -9.244 -0.930 21.316 1.00 84.31 90 LEU A C 1
ATOM 691 O O . LEU A 1 90 ? -10.081 -1.190 22.185 1.00 84.31 90 LEU A O 1
ATOM 695 N N . ASN A 1 91 ? -8.707 -1.872 20.539 1.00 82.75 91 ASN A N 1
ATOM 696 C CA . ASN A 1 91 ? -8.986 -3.290 20.716 1.00 82.75 91 ASN A CA 1
ATOM 697 C C . ASN A 1 91 ? -8.433 -3.787 22.064 1.00 82.75 91 ASN A C 1
ATOM 699 O O . ASN A 1 91 ? -9.146 -4.445 22.823 1.00 82.75 91 ASN A O 1
ATOM 703 N N . LYS A 1 92 ? -7.197 -3.403 22.412 1.00 82.81 92 LYS A N 1
ATOM 704 C CA . LYS A 1 92 ? -6.529 -3.808 23.658 1.00 82.81 92 LYS A CA 1
ATOM 705 C C . LYS A 1 92 ? -7.080 -3.144 24.915 1.00 82.81 92 LYS A C 1
ATOM 707 O O . LYS A 1 92 ? -7.146 -3.814 25.941 1.00 82.81 92 LYS A O 1
ATOM 712 N N . THR A 1 93 ? -7.508 -1.884 24.858 1.00 84.31 93 THR A N 1
ATOM 713 C CA . THR A 1 93 ? -8.152 -1.205 25.997 1.00 84.31 93 THR A CA 1
ATOM 714 C C . THR A 1 93 ? -9.563 -1.722 26.271 1.00 84.31 93 THR A C 1
ATOM 716 O O . THR A 1 93 ? -10.178 -1.332 27.258 1.00 84.31 93 THR A O 1
ATOM 719 N N . GLY A 1 94 ? -10.099 -2.607 25.421 1.00 76.25 94 GLY A N 1
ATOM 720 C CA . GLY A 1 94 ? -11.447 -3.139 25.585 1.00 76.25 94 GLY A CA 1
ATOM 721 C C . GLY A 1 94 ? -12.529 -2.090 25.343 1.00 76.25 94 GLY A C 1
ATOM 722 O O . GLY A 1 94 ? -13.674 -2.302 25.741 1.00 76.25 94 GLY A O 1
ATOM 723 N N . MET A 1 95 ? -12.202 -0.985 24.659 1.00 72.00 95 MET A N 1
ATOM 724 C CA . MET A 1 95 ? -13.128 0.128 24.434 1.00 72.00 95 MET A CA 1
ATOM 725 C C . MET A 1 95 ? -14.393 -0.316 23.680 1.00 72.00 95 MET A C 1
ATOM 727 O O . MET A 1 95 ? -15.474 0.223 23.896 1.00 72.00 95 MET A O 1
ATOM 731 N N . GLY A 1 96 ? -14.290 -1.369 22.860 1.00 69.44 96 GLY A N 1
ATOM 732 C CA . GLY A 1 96 ? -15.450 -2.005 22.233 1.00 69.44 96 GLY A CA 1
ATOM 733 C C . GLY A 1 96 ? -16.469 -2.552 23.241 1.00 69.44 96 GLY A C 1
ATOM 734 O O . GLY A 1 96 ? -17.664 -2.365 23.042 1.00 69.44 96 GLY A O 1
ATOM 735 N N . LYS A 1 97 ? -16.018 -3.167 24.346 1.00 71.69 97 LYS A N 1
ATOM 736 C CA . LYS A 1 97 ? -16.911 -3.598 25.436 1.00 71.69 97 LYS A CA 1
ATOM 737 C C . LYS A 1 97 ? -17.408 -2.404 26.243 1.00 71.69 97 LYS A C 1
ATOM 739 O O . LYS A 1 97 ? -18.597 -2.322 26.491 1.00 71.69 97 LYS A O 1
ATOM 744 N N . PHE A 1 98 ? -16.543 -1.430 26.523 1.00 74.88 98 PHE A N 1
ATOM 745 C CA . PHE A 1 98 ? -16.917 -0.199 27.228 1.00 74.88 98 PHE A CA 1
ATOM 746 C C . PHE A 1 98 ? -18.090 0.546 26.566 1.00 74.88 98 PHE A C 1
ATOM 748 O O . PHE A 1 98 ? -19.022 0.956 27.252 1.00 74.88 98 PHE A O 1
ATOM 755 N N . PHE A 1 99 ? -18.108 0.680 25.234 1.00 71.88 99 PHE A N 1
ATOM 756 C CA . PHE A 1 99 ? -19.254 1.289 24.546 1.00 71.88 99 PHE A CA 1
ATOM 757 C C . PHE A 1 99 ? -20.515 0.430 24.586 1.00 71.88 99 PHE A C 1
ATOM 759 O O . PHE A 1 99 ? -21.614 0.977 24.676 1.00 71.88 99 PHE A O 1
ATOM 766 N N . ILE A 1 100 ? -20.372 -0.895 24.522 1.00 75.88 100 ILE A N 1
ATOM 767 C CA . ILE A 1 100 ? -21.499 -1.821 24.674 1.00 75.88 100 ILE A CA 1
ATOM 768 C C . ILE A 1 100 ? -22.071 -1.710 26.092 1.00 75.88 100 ILE A C 1
ATOM 770 O O . ILE A 1 100 ? -23.285 -1.617 26.240 1.00 75.88 100 ILE A O 1
ATOM 774 N N . ASP A 1 101 ? -21.217 -1.631 27.110 1.00 79.44 101 ASP A N 1
ATOM 775 C CA . ASP A 1 101 ? -21.602 -1.501 28.514 1.00 79.44 101 ASP A CA 1
ATOM 776 C C . ASP A 1 101 ? -22.286 -0.152 28.787 1.00 79.44 101 ASP A C 1
ATOM 778 O O . ASP A 1 101 ? -23.325 -0.115 29.441 1.00 79.44 101 ASP A O 1
ATOM 782 N N . ILE A 1 102 ? -21.786 0.950 28.212 1.00 77.06 102 ILE A N 1
ATOM 783 C CA . ILE A 1 102 ? -22.453 2.264 28.256 1.00 77.06 102 ILE A CA 1
ATOM 784 C C . ILE A 1 102 ? -23.821 2.208 27.575 1.00 77.06 102 ILE A C 1
ATOM 786 O O . ILE A 1 102 ? -24.808 2.699 28.123 1.00 77.06 102 ILE A O 1
ATOM 790 N N . ALA A 1 103 ? -23.907 1.608 26.387 1.00 75.38 103 ALA A N 1
ATOM 791 C CA . ALA A 1 103 ? -25.170 1.487 25.673 1.00 75.38 103 ALA A CA 1
ATOM 792 C C . ALA A 1 103 ? -26.168 0.618 26.460 1.00 75.38 103 ALA A C 1
ATOM 794 O O . ALA A 1 103 ? -27.346 0.971 26.545 1.00 75.38 103 ALA A O 1
ATOM 795 N N . MET A 1 104 ? -25.702 -0.465 27.095 1.00 76.06 104 MET A N 1
ATOM 796 C CA . MET A 1 104 ? -26.506 -1.295 27.996 1.00 76.06 104 MET A CA 1
ATOM 797 C C . MET A 1 104 ? -26.964 -0.529 29.236 1.00 76.06 104 MET A C 1
ATOM 799 O O . MET A 1 104 ? -28.134 -0.637 29.598 1.00 76.06 104 MET A O 1
ATOM 803 N N . ALA A 1 105 ? -26.105 0.285 29.847 1.00 78.50 105 ALA A N 1
ATOM 804 C CA . ALA A 1 105 ? -26.484 1.133 30.973 1.00 78.50 105 ALA A CA 1
ATOM 805 C C . ALA A 1 105 ? -27.552 2.175 30.585 1.00 78.50 105 ALA A C 1
ATOM 807 O O . ALA A 1 105 ? -28.462 2.441 31.365 1.00 78.50 105 ALA A O 1
ATOM 808 N N . LEU A 1 106 ? -27.482 2.729 29.370 1.00 77.12 106 LEU A N 1
ATOM 809 C CA . LEU A 1 106 ? -28.419 3.742 28.868 1.00 77.12 106 LEU A CA 1
ATOM 810 C C . LEU A 1 106 ? -29.770 3.178 28.406 1.00 77.12 106 LEU A C 1
ATOM 812 O O . LEU A 1 106 ? -30.796 3.820 28.608 1.00 77.12 106 LEU A O 1
ATOM 816 N N . ALA A 1 107 ? -29.789 2.017 27.747 1.00 74.88 107 ALA A N 1
ATOM 817 C CA . ALA A 1 107 ? -30.981 1.521 27.047 1.00 74.88 107 ALA A CA 1
ATOM 818 C C . ALA A 1 107 ? -31.392 0.086 27.418 1.00 74.88 107 ALA A C 1
ATOM 820 O O . ALA A 1 107 ? -32.481 -0.353 27.034 1.00 74.88 107 ALA A O 1
ATOM 821 N N . GLY A 1 108 ? -30.568 -0.644 28.174 1.00 71.88 108 GLY A N 1
ATOM 822 C CA . GLY A 1 108 ? -30.774 -2.062 28.487 1.00 71.88 108 GLY A CA 1
ATOM 823 C C . GLY A 1 108 ? -32.014 -2.348 29.334 1.00 71.88 108 GLY A C 1
ATOM 824 O O . GLY A 1 108 ? -32.603 -3.415 29.198 1.00 71.88 108 GLY A O 1
ATOM 825 N N . HIS A 1 109 ? -32.467 -1.384 30.143 1.00 74.06 109 HIS A N 1
ATOM 826 C CA . HIS A 1 109 ? -33.672 -1.526 30.971 1.00 74.06 109 HIS A CA 1
ATOM 827 C C . HIS A 1 109 ? -34.994 -1.335 30.198 1.00 74.06 109 HIS A C 1
ATOM 829 O O . HIS A 1 109 ? -36.071 -1.513 30.765 1.00 74.06 109 HIS A O 1
ATOM 835 N N . THR A 1 110 ? -34.935 -0.947 28.918 1.00 74.62 110 THR A N 1
ATOM 836 C CA . THR A 1 110 ? -36.134 -0.666 28.114 1.00 74.62 110 THR A CA 1
ATOM 837 C C . THR A 1 110 ? -36.619 -1.897 27.345 1.00 74.62 110 THR A C 1
ATOM 839 O O . THR A 1 110 ? -35.831 -2.739 26.910 1.00 74.62 110 THR A O 1
ATOM 842 N N . THR A 1 111 ? -37.931 -2.008 27.123 1.00 57.59 111 THR A N 1
ATOM 843 C CA . THR A 1 111 ? -38.525 -3.037 26.255 1.00 57.59 111 THR A CA 1
ATOM 844 C C . THR A 1 111 ? -37.972 -2.901 24.826 1.00 57.59 111 THR A C 1
ATOM 846 O O . THR A 1 111 ? -38.061 -1.838 24.205 1.00 57.59 111 THR A O 1
ATOM 849 N N . GLY A 1 112 ? -37.330 -3.969 24.329 1.00 72.38 112 GLY A N 1
ATOM 850 C CA . GLY A 1 112 ? -36.511 -3.964 23.103 1.00 72.38 112 GLY A CA 1
ATOM 851 C C . GLY A 1 112 ? -35.007 -3.695 23.315 1.00 72.38 112 GLY A C 1
ATOM 852 O O . GLY A 1 112 ? -34.293 -3.454 22.341 1.00 72.38 112 GLY A O 1
ATOM 853 N N . GLY A 1 113 ? -34.527 -3.735 24.565 1.00 69.75 113 GLY A N 1
ATOM 854 C CA . GLY A 1 113 ? -33.177 -3.363 25.015 1.00 69.75 113 GLY A CA 1
ATOM 855 C C . GLY A 1 113 ? -32.018 -3.772 24.098 1.00 69.75 113 GLY A C 1
ATOM 856 O O . GLY A 1 113 ? -31.313 -2.884 23.624 1.00 69.75 113 GLY A O 1
ATOM 857 N N . PRO A 1 114 ? -31.839 -5.059 23.745 1.00 74.31 114 PRO A N 1
ATOM 858 C CA . PRO A 1 114 ? -30.715 -5.493 22.909 1.00 74.31 114 PRO A CA 1
ATOM 859 C C . PRO A 1 114 ? -30.657 -4.802 21.537 1.00 74.31 114 PRO A C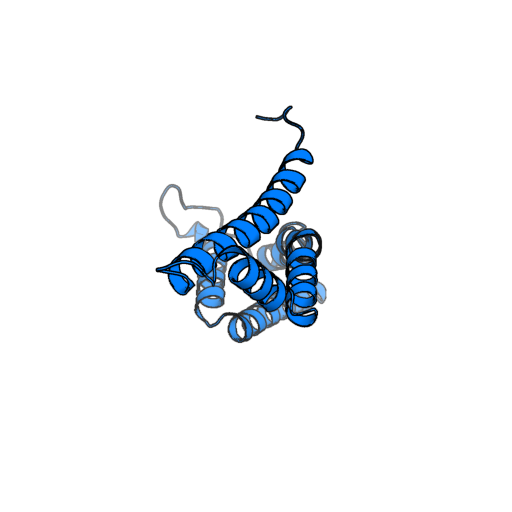 1
ATOM 861 O O . PRO A 1 114 ? -29.577 -4.464 21.054 1.00 74.31 114 PRO A O 1
ATOM 864 N N . ALA A 1 115 ? -31.816 -4.529 20.927 1.00 77.12 115 ALA A N 1
ATOM 865 C CA . ALA A 1 115 ? -31.893 -3.875 19.623 1.00 77.12 115 ALA A CA 1
ATOM 866 C C . ALA A 1 115 ? -31.536 -2.381 19.706 1.00 77.12 115 ALA A C 1
ATOM 868 O O . ALA A 1 115 ? -30.798 -1.871 18.865 1.00 77.12 115 ALA A O 1
ATOM 869 N N . LYS A 1 116 ? -32.005 -1.672 20.742 1.00 74.75 116 LYS A N 1
ATOM 870 C CA . LYS A 1 116 ? -31.694 -0.244 20.942 1.00 74.75 116 LYS A CA 1
ATOM 871 C C . LYS A 1 116 ? -30.230 -0.024 21.326 1.00 74.75 116 LYS A C 1
ATOM 873 O O . LYS A 1 116 ? -29.590 0.883 20.799 1.00 74.75 116 LYS A O 1
ATOM 878 N N . VAL A 1 117 ? -29.686 -0.891 22.180 1.00 77.81 117 VAL A N 1
ATOM 879 C CA . VAL A 1 117 ? -28.268 -0.900 22.573 1.00 77.81 117 VAL A CA 1
ATOM 880 C C . VAL A 1 117 ? -27.366 -1.040 21.344 1.00 77.81 117 VAL A C 1
ATOM 882 O O . VAL A 1 117 ? -26.416 -0.274 21.194 1.00 77.81 117 VAL A O 1
ATOM 885 N N . ALA A 1 118 ? -27.688 -1.960 20.427 1.00 76.62 118 ALA A N 1
ATOM 886 C CA . ALA A 1 118 ? -26.903 -2.178 19.212 1.00 76.62 118 ALA A CA 1
ATOM 887 C C . ALA A 1 118 ? -26.868 -0.940 18.293 1.00 76.62 118 ALA A C 1
ATOM 889 O O . ALA A 1 118 ? -25.811 -0.589 17.764 1.00 76.62 118 ALA A O 1
ATOM 890 N N . VAL A 1 119 ? -28.001 -0.245 18.134 1.00 81.19 119 VAL A N 1
ATOM 891 C CA . VAL A 1 119 ? -28.085 0.977 17.314 1.00 81.19 119 VAL A CA 1
ATOM 892 C C . VAL A 1 119 ? -27.280 2.120 17.938 1.00 81.19 119 VAL A C 1
ATOM 894 O O . VAL A 1 119 ? -26.516 2.783 17.236 1.00 81.19 119 VAL A O 1
ATOM 897 N N . ILE A 1 120 ? -27.394 2.320 19.254 1.00 80.06 120 ILE A N 1
ATOM 898 C CA . ILE A 1 120 ? -26.677 3.380 19.980 1.00 80.06 120 ILE A CA 1
ATOM 899 C C . ILE A 1 120 ? -25.161 3.128 19.966 1.00 80.06 120 ILE A C 1
ATOM 901 O O . ILE A 1 120 ? -24.392 4.035 19.645 1.00 80.06 120 ILE A O 1
ATOM 905 N N . ALA A 1 121 ? -24.721 1.894 20.232 1.00 74.88 121 ALA A N 1
ATOM 906 C CA . ALA A 1 121 ? -23.305 1.527 20.191 1.00 74.88 121 ALA A CA 1
ATOM 907 C C . ALA A 1 121 ? -22.708 1.696 18.780 1.00 74.88 121 ALA A C 1
ATOM 909 O O . ALA A 1 121 ? -21.618 2.248 18.629 1.00 74.88 121 ALA A O 1
ATOM 910 N N . SER A 1 122 ? -23.438 1.294 17.731 1.00 74.44 122 SER A N 1
ATOM 911 C CA . SER A 1 122 ? -23.010 1.494 16.339 1.00 74.44 122 SER A CA 1
ATOM 912 C C . SER A 1 122 ? -22.905 2.978 15.971 1.00 74.44 122 SER A C 1
ATOM 914 O O . SER A 1 122 ? -21.959 3.375 15.289 1.00 74.44 122 SER A O 1
ATOM 916 N N . GLY A 1 123 ? -23.844 3.808 16.437 1.00 82.38 123 GLY A N 1
ATOM 917 C CA . GLY A 1 123 ? -23.816 5.257 16.235 1.00 82.38 123 GLY A CA 1
ATOM 918 C C . GLY A 1 123 ? -22.589 5.916 16.867 1.00 82.38 123 GLY A C 1
ATOM 919 O O . GLY A 1 123 ? -21.898 6.685 16.200 1.00 82.38 123 GLY A O 1
ATOM 920 N N . LEU A 1 124 ? -22.266 5.558 18.113 1.00 76.62 124 LEU A N 1
ATOM 921 C CA . LEU A 1 124 ? -21.088 6.076 18.820 1.00 76.62 124 LEU A CA 1
ATOM 922 C C . LEU A 1 124 ? -19.773 5.706 18.125 1.00 76.62 124 LEU A C 1
ATOM 924 O O . LEU A 1 124 ? -18.905 6.560 17.953 1.00 76.62 124 LEU A O 1
ATOM 928 N N . VAL A 1 125 ? -19.640 4.459 17.664 1.00 75.19 125 VAL A N 1
ATOM 929 C CA . VAL A 1 125 ? -18.449 4.024 16.919 1.00 75.19 125 VAL A CA 1
ATOM 930 C C . VAL A 1 125 ? -18.338 4.760 15.579 1.00 75.19 125 VAL A C 1
ATOM 932 O O . VAL A 1 125 ? -17.249 5.205 15.217 1.00 75.19 125 VAL A O 1
ATOM 935 N N . LYS A 1 126 ? -19.455 4.957 14.862 1.00 75.94 126 LYS A N 1
ATOM 936 C CA . LYS A 1 126 ? -19.465 5.725 13.604 1.00 75.94 126 LYS A CA 1
ATOM 937 C C . LYS A 1 126 ? -19.049 7.179 13.802 1.00 75.94 126 LYS A C 1
ATOM 939 O O . LYS A 1 126 ? -18.282 7.682 12.992 1.00 75.94 126 LYS A O 1
ATOM 944 N N . LEU A 1 127 ? -19.505 7.835 14.869 1.00 79.19 127 LEU A N 1
ATOM 945 C CA . LEU A 1 127 ? -19.109 9.207 15.210 1.00 79.19 127 LEU A CA 1
ATOM 946 C C . LEU A 1 127 ? -17.595 9.334 15.442 1.00 79.19 127 LEU A C 1
ATOM 948 O O . LEU A 1 127 ? -16.975 10.279 14.965 1.00 79.19 127 LEU 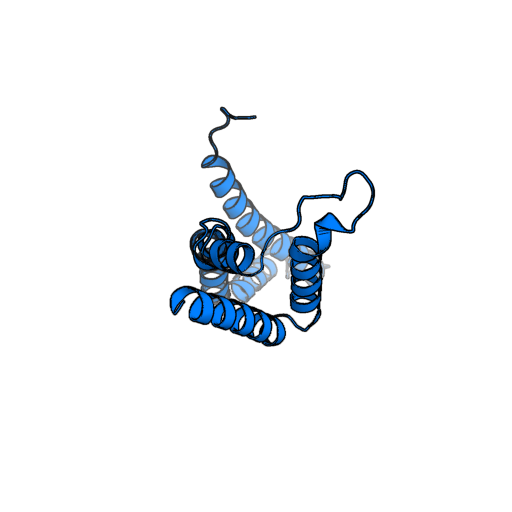A O 1
ATOM 952 N N . LEU A 1 128 ? -16.990 8.354 16.114 1.00 72.56 128 LEU A N 1
ATOM 953 C CA . LEU A 1 128 ? -15.548 8.312 16.382 1.00 72.56 128 LEU A CA 1
ATOM 954 C C . LEU A 1 128 ? -14.713 8.179 15.098 1.00 72.56 128 LEU A C 1
ATOM 956 O O . LEU A 1 128 ? -13.694 8.854 14.928 1.00 72.56 128 LEU A O 1
ATOM 960 N N . VAL A 1 129 ? -15.171 7.334 14.171 1.00 69.25 129 VAL A N 1
ATOM 961 C CA . VAL A 1 129 ? -14.537 7.166 12.857 1.00 69.25 129 VAL A CA 1
ATOM 962 C C . VAL A 1 129 ? -14.749 8.411 11.986 1.00 69.25 129 VAL A C 1
ATOM 964 O O . VAL A 1 129 ? -13.793 8.899 11.388 1.00 69.25 129 VAL A O 1
ATOM 967 N N . ALA A 1 130 ? -15.961 8.976 11.975 1.00 69.38 130 ALA A N 1
ATOM 968 C CA . ALA A 1 130 ? -16.302 10.165 11.192 1.00 69.38 130 ALA A CA 1
ATOM 969 C C . ALA A 1 130 ? -15.492 11.407 11.609 1.00 69.38 130 ALA A C 1
ATOM 971 O O . ALA A 1 130 ? -14.953 12.113 10.757 1.00 69.38 130 ALA A O 1
ATOM 972 N N . ALA A 1 131 ? -15.323 11.639 12.915 1.00 64.88 131 ALA A N 1
ATOM 973 C CA . ALA A 1 131 ? -14.511 12.747 13.424 1.00 64.88 131 ALA A CA 1
ATOM 974 C C . ALA A 1 131 ? -13.026 12.637 13.012 1.00 64.88 131 ALA A C 1
ATOM 976 O O . ALA A 1 131 ? -12.343 13.648 12.815 1.00 64.88 131 ALA A O 1
ATOM 977 N N . SER A 1 132 ? -12.533 11.406 12.837 1.00 60.81 132 SER A N 1
ATOM 978 C CA . SER A 1 132 ? -11.161 11.132 12.394 1.00 60.81 132 SER A CA 1
ATOM 979 C C . SER A 1 132 ? -10.978 11.385 10.891 1.00 60.81 132 SER A C 1
ATOM 981 O O . SER A 1 132 ? -9.936 11.894 10.484 1.00 60.81 132 SER A O 1
ATOM 983 N N . SER A 1 133 ? -11.992 11.096 10.065 1.00 57.84 133 SER A N 1
ATOM 984 C CA . SER A 1 133 ? -11.979 11.417 8.627 1.00 57.84 133 SER A CA 1
ATOM 985 C C . SER A 1 133 ? -12.133 12.916 8.334 1.00 57.84 133 SER A C 1
ATOM 987 O O . SER A 1 133 ? -11.489 13.426 7.421 1.00 57.84 133 SER A O 1
ATOM 989 N N . GLU A 1 134 ? -12.922 13.645 9.130 1.00 59.78 134 GLU A N 1
ATOM 990 C CA . GLU A 1 134 ? -13.138 15.097 8.977 1.00 59.78 134 GLU A CA 1
ATOM 991 C C . GLU A 1 134 ? -11.840 15.897 9.214 1.00 59.78 134 GLU A C 1
ATOM 993 O O . GLU A 1 134 ? -11.523 16.847 8.496 1.00 59.78 134 GLU A O 1
ATOM 998 N N . SER A 1 135 ? -11.036 15.470 10.194 1.00 48.44 135 SER A N 1
ATOM 999 C CA . SER A 1 135 ? -9.768 16.123 10.546 1.00 48.44 135 SER A CA 1
ATOM 1000 C C . SER A 1 135 ? -8.691 15.971 9.460 1.00 48.44 135 SER A C 1
ATOM 1002 O O . SER A 1 135 ? -7.818 16.828 9.347 1.00 48.44 135 SER A O 1
ATOM 1004 N N . ALA A 1 136 ? -8.775 14.931 8.620 1.00 50.62 136 ALA A N 1
ATOM 1005 C CA . ALA A 1 136 ? -7.892 14.743 7.467 1.00 50.62 136 ALA A CA 1
ATOM 1006 C C . ALA A 1 136 ? -8.265 15.657 6.281 1.00 50.62 136 ALA A C 1
ATOM 1008 O O . ALA A 1 136 ? -7.380 16.133 5.571 1.00 50.62 136 ALA A O 1
ATOM 1009 N N . ASN A 1 137 ? -9.555 15.971 6.102 1.00 47.59 137 ASN A N 1
ATOM 1010 C CA . ASN A 1 137 ? -10.037 16.851 5.029 1.00 47.59 137 ASN A CA 1
ATOM 1011 C C . ASN A 1 137 ? -9.654 18.330 5.244 1.00 47.59 137 ASN A C 1
ATOM 1013 O O . ASN A 1 137 ? -9.548 19.094 4.293 1.00 47.59 137 ASN A O 1
ATOM 1017 N N . LYS A 1 138 ? -9.380 18.739 6.490 1.00 48.75 138 LYS A N 1
ATOM 1018 C CA . LYS A 1 138 ? -8.956 20.110 6.828 1.00 48.75 138 LYS A CA 1
ATOM 1019 C C . LYS A 1 138 ? -7.482 20.411 6.491 1.00 48.75 138 LYS A C 1
ATOM 1021 O O . LYS A 1 138 ? -7.064 21.562 6.579 1.00 48.75 138 LYS A O 1
ATOM 1026 N N . ILE A 1 139 ? -6.696 19.400 6.103 1.00 54.88 139 ILE A N 1
ATOM 1027 C CA . ILE A 1 139 ? -5.275 19.540 5.725 1.00 54.88 139 ILE A CA 1
ATOM 1028 C C . ILE A 1 139 ? -5.114 19.754 4.206 1.00 54.88 139 ILE A C 1
ATOM 1030 O O . ILE A 1 139 ? -4.053 20.179 3.754 1.00 54.88 139 ILE A O 1
ATOM 1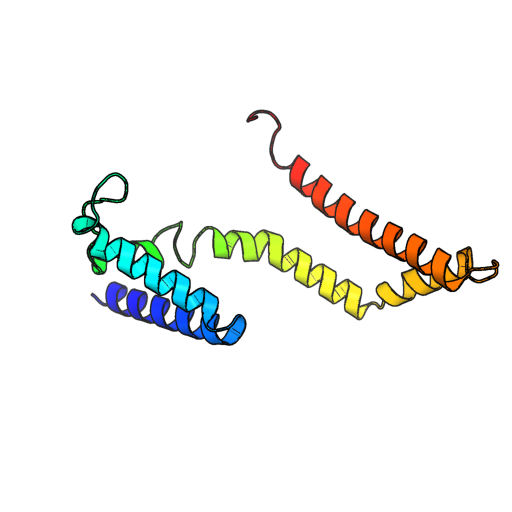034 N N . ILE A 1 140 ? -6.172 19.548 3.412 1.00 53.03 140 ILE A N 1
ATOM 1035 C CA . ILE A 1 140 ? -6.201 19.941 1.999 1.00 53.03 140 ILE A CA 1
ATOM 1036 C C . ILE A 1 140 ? -6.793 21.357 1.938 1.00 53.03 140 ILE A C 1
ATOM 1038 O O . ILE A 1 140 ? -7.980 21.526 2.221 1.00 53.03 140 ILE A O 1
ATOM 1042 N N . PRO A 1 141 ? -6.004 22.405 1.634 1.00 45.53 141 PRO A N 1
ATOM 1043 C CA . PRO A 1 141 ? -6.549 23.748 1.522 1.00 45.53 141 PRO A CA 1
ATOM 1044 C C . PRO A 1 141 ? -7.611 23.769 0.420 1.00 45.53 141 PRO A C 1
ATOM 1046 O O . PRO A 1 141 ? -7.362 23.352 -0.710 1.00 45.53 141 PRO A O 1
ATOM 1049 N N . ALA A 1 142 ? -8.786 24.304 0.750 1.00 50.81 142 ALA A N 1
ATOM 1050 C CA . ALA A 1 142 ? -9.923 24.517 -0.149 1.00 50.81 142 ALA A CA 1
ATOM 1051 C C . ALA A 1 142 ? -9.651 25.548 -1.273 1.00 50.81 142 ALA A C 1
ATOM 1053 O O . ALA A 1 142 ? -10.575 26.158 -1.794 1.00 50.81 142 ALA A O 1
ATOM 1054 N N . SER A 1 143 ? -8.385 25.777 -1.634 1.00 50.66 143 SER A N 1
ATOM 1055 C CA . SER A 1 143 ? -7.955 26.648 -2.731 1.00 50.66 143 SER A CA 1
ATOM 1056 C C . SER A 1 143 ? -7.656 25.884 -4.030 1.00 50.66 143 SER A C 1
ATOM 1058 O O . SER A 1 143 ? -7.108 26.477 -4.954 1.00 50.66 143 SER A O 1
ATOM 1060 N N . LEU A 1 144 ? -7.940 24.576 -4.091 1.00 51.91 144 LEU A N 1
ATOM 1061 C CA . LEU A 1 144 ? -7.677 23.709 -5.253 1.00 51.91 144 LEU A CA 1
ATOM 1062 C C . LEU A 1 144 ? -8.852 22.769 -5.610 1.00 51.91 144 LEU A C 1
ATOM 1064 O O . LEU A 1 144 ? -8.633 21.689 -6.157 1.00 51.91 144 LEU A O 1
ATOM 1068 N N . VAL A 1 145 ? -10.093 23.186 -5.335 1.00 44.97 145 VAL A N 1
ATOM 1069 C CA . VAL A 1 145 ? -11.296 22.687 -6.031 1.00 44.97 145 VAL A CA 1
ATOM 1070 C C . VAL A 1 145 ? -12.032 23.876 -6.623 1.00 44.97 145 VAL A C 1
ATOM 1072 O O . VAL A 1 145 ? -12.146 24.889 -5.899 1.00 44.97 145 VAL A O 1
#

pLDDT: mean 81.71, std 12.59, range [44.97, 96.25]

Secondary structure (DSSP, 8-state):
-HHHHHHHHHHHHHHHHHHHHT-SHHHHHHHHHHHHHHHGGG--GGG------HHHHHHHHHHSTTSTTSHHHHHIIIIIHHHHHHHHHHHHTTHHHHHHHHHHHHHTTSTTHHHHHHHHHHHHHHHHHHHHHHHHHTTS-TT--

Foldseek 3Di:
DVLLVVLVVVVVVVLVVCCVPVNNPVSVVVVVVLVLLACLCVDDDPSHDPHDDSSRVSCCQRVNQCHPCHDVVVCCVPPVVVVVVVVVVCVVVVVLVVLLVVLCVVQVPDDVRVVSSVVSSVVVVVVVVVVVVVVVVVVPPPPPD